Protein AF-A0A949CP71-F1 (afdb_monomer_lite)

Sequence (70 aa):
MIKAPLDLQLSNHDLIQPDLMMVTLARKQIMTPVKIEGAPELVVEILSLSNADHDLKGNGKLYKDTWISK

Radius of gyration: 12.2 Å; chains: 1; bounding box: 34×30×27 Å

Structure (mmCIF, N/CA/C/O backbone):
data_AF-A0A949CP71-F1
#
_entry.id   AF-A0A949CP71-F1
#
loop_
_atom_site.group_PDB
_atom_site.id
_atom_site.type_symbol
_atom_site.label_atom_id
_atom_site.label_alt_id
_atom_site.label_comp_id
_atom_site.label_asym_id
_atom_site.label_entity_id
_atom_site.label_seq_id
_atom_site.pdbx_PDB_ins_code
_atom_site.Cartn_x
_atom_site.Cartn_y
_atom_site.Cartn_z
_atom_site.occupancy
_atom_site.B_iso_or_equiv
_atom_site.auth_seq_id
_atom_site.auth_comp_id
_atom_site.auth_asym_id
_atom_site.auth_atom_id
_atom_site.pdbx_PDB_model_num
ATOM 1 N N . MET A 1 1 ? -7.742 16.984 1.484 1.00 55.00 1 MET A N 1
ATOM 2 C CA . MET A 1 1 ? -6.789 16.438 0.498 1.00 55.00 1 MET A CA 1
ATOM 3 C C . MET A 1 1 ? -5.680 15.759 1.278 1.00 55.00 1 MET A C 1
ATOM 5 O O . MET 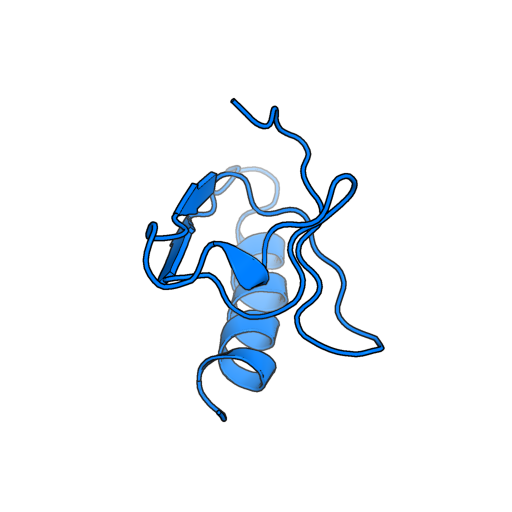A 1 1 ? -5.004 16.451 2.029 1.00 55.00 1 MET A O 1
ATOM 9 N N . ILE A 1 2 ? -5.574 14.433 1.197 1.00 65.12 2 ILE A N 1
ATOM 10 C CA . ILE A 1 2 ? -4.420 13.703 1.744 1.00 65.12 2 ILE A CA 1
ATOM 11 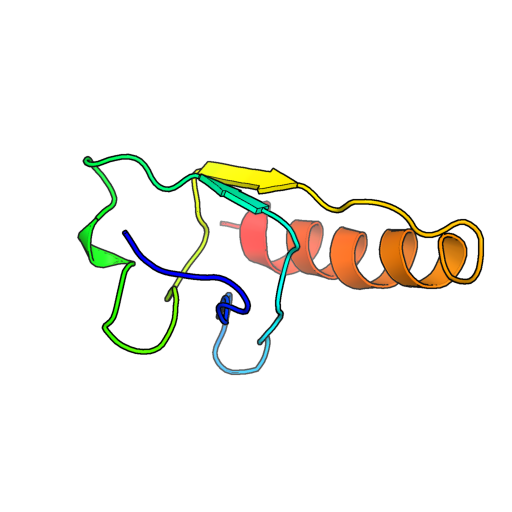C C . ILE A 1 2 ? -3.321 13.757 0.679 1.00 65.12 2 ILE A C 1
ATOM 13 O O . ILE A 1 2 ? -3.634 13.725 -0.511 1.00 65.12 2 ILE A O 1
ATOM 17 N N . LYS A 1 3 ? -2.070 13.957 1.092 1.00 69.50 3 LYS A N 1
ATOM 18 C CA . LYS A 1 3 ? -0.927 14.125 0.189 1.00 69.50 3 LYS A CA 1
ATOM 19 C C . LYS A 1 3 ? -0.123 12.830 0.164 1.00 69.50 3 LYS A C 1
ATOM 21 O O . LYS A 1 3 ? 0.062 12.232 1.216 1.00 69.50 3 LYS A O 1
ATOM 26 N N . ALA A 1 4 ? 0.334 12.428 -1.018 1.00 72.94 4 ALA A N 1
ATOM 27 C CA . ALA A 1 4 ? 1.323 11.368 -1.151 1.00 72.94 4 ALA A CA 1
ATOM 28 C C . ALA A 1 4 ? 2.704 11.854 -0.643 1.00 72.94 4 ALA A C 1
ATOM 30 O O . ALA A 1 4 ? 2.962 13.065 -0.695 1.00 72.94 4 ALA A O 1
ATOM 31 N N . PRO A 1 5 ? 3.588 10.949 -0.182 1.00 84.69 5 PRO A N 1
ATOM 32 C CA . PRO A 1 5 ? 3.377 9.502 -0.043 1.00 84.69 5 PRO A CA 1
ATOM 33 C C . PRO A 1 5 ? 2.383 9.158 1.077 1.00 84.69 5 PRO A C 1
ATOM 35 O O . PRO A 1 5 ? 2.302 9.868 2.078 1.00 84.69 5 PRO A O 1
ATOM 38 N N . LEU A 1 6 ? 1.604 8.089 0.883 1.00 89.25 6 LEU A N 1
ATOM 39 C CA . LEU A 1 6 ? 0.607 7.621 1.845 1.00 89.25 6 LEU A CA 1
ATOM 40 C C . LEU A 1 6 ? 0.679 6.103 1.981 1.00 89.25 6 LEU A C 1
ATOM 42 O O . LEU A 1 6 ? 0.590 5.384 0.989 1.00 89.25 6 LEU A O 1
ATOM 46 N N . ASP A 1 7 ? 0.786 5.638 3.219 1.00 92.44 7 ASP A N 1
ATOM 47 C CA . ASP A 1 7 ? 0.845 4.215 3.521 1.00 92.44 7 ASP A CA 1
ATOM 48 C C . ASP A 1 7 ? -0.512 3.537 3.296 1.00 92.44 7 ASP A C 1
ATOM 50 O O . ASP A 1 7 ? -1.560 4.041 3.712 1.00 92.44 7 ASP A O 1
ATOM 54 N N . LEU A 1 8 ? -0.480 2.356 2.687 1.00 92.12 8 LEU A N 1
ATOM 55 C CA . LEU A 1 8 ? -1.591 1.429 2.531 1.00 92.12 8 LEU A CA 1
ATOM 56 C C . LEU A 1 8 ? -1.271 0.141 3.290 1.00 92.12 8 LEU A C 1
ATOM 58 O O . LEU A 1 8 ? -0.347 -0.594 2.940 1.00 92.12 8 LEU A O 1
ATOM 62 N N . GLN A 1 9 ? -2.060 -0.139 4.322 1.00 93.50 9 GLN A N 1
ATOM 63 C CA . GLN A 1 9 ? -1.966 -1.358 5.108 1.00 93.50 9 GLN A CA 1
ATOM 64 C C . GLN A 1 9 ? -3.055 -2.347 4.680 1.00 93.50 9 GLN A C 1
ATOM 66 O O . GLN A 1 9 ? -4.241 -2.109 4.913 1.00 93.50 9 GLN A O 1
ATOM 71 N N . LEU A 1 10 ? -2.662 -3.469 4.075 1.00 90.25 10 LEU A N 1
ATOM 72 C CA . LEU A 1 10 ? -3.588 -4.511 3.602 1.00 90.25 10 LEU A CA 1
ATOM 73 C C . LEU A 1 10 ? -3.786 -5.632 4.636 1.00 90.25 10 LEU A C 1
ATOM 75 O O . LEU A 1 10 ? -4.850 -6.256 4.679 1.00 90.25 10 LEU A O 1
ATOM 79 N N . SER A 1 11 ? -2.798 -5.850 5.508 1.00 88.19 11 SER 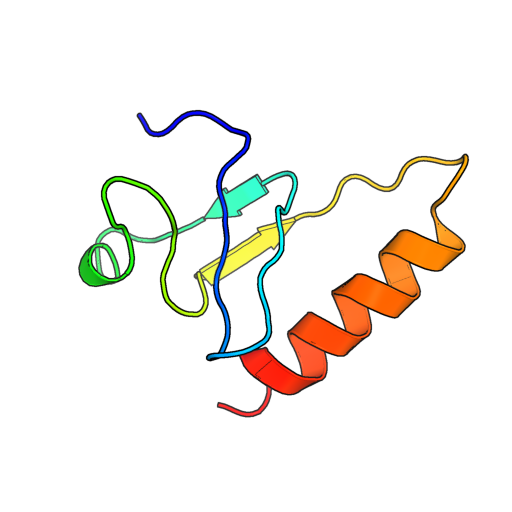A N 1
ATOM 80 C CA . SER A 1 11 ? -2.848 -6.797 6.629 1.00 88.19 11 SER A CA 1
ATOM 81 C C . SER A 1 11 ? -1.964 -6.323 7.794 1.00 88.19 11 SER A C 1
ATOM 83 O O . SER A 1 11 ? -1.361 -5.253 7.739 1.00 88.19 11 SER A O 1
ATOM 85 N N . ASN A 1 12 ? -1.835 -7.119 8.858 1.00 87.44 12 ASN A N 1
ATOM 86 C CA . ASN A 1 12 ? -0.921 -6.811 9.968 1.00 87.44 12 ASN A CA 1
ATOM 87 C C . ASN A 1 12 ? 0.559 -6.742 9.549 1.00 87.44 12 ASN A C 1
ATOM 89 O O . ASN A 1 12 ? 1.357 -6.155 10.276 1.00 87.44 12 ASN A O 1
ATOM 93 N N . HIS A 1 13 ? 0.919 -7.336 8.410 1.00 87.75 13 HIS A N 1
ATOM 94 C CA . HIS A 1 13 ? 2.304 -7.441 7.944 1.00 87.75 13 HIS A CA 1
ATOM 95 C C . HIS A 1 13 ? 2.541 -6.803 6.571 1.00 87.75 13 HIS A C 1
ATOM 97 O O . HIS A 1 13 ? 3.691 -6.628 6.183 1.00 87.75 13 HIS A O 1
ATOM 103 N N . ASP A 1 14 ? 1.475 -6.413 5.870 1.00 87.62 14 ASP A N 1
ATOM 104 C CA . ASP A 1 14 ? 1.552 -5.903 4.504 1.00 87.62 14 ASP A CA 1
ATOM 105 C C . ASP A 1 14 ? 1.309 -4.392 4.489 1.00 87.62 14 ASP A C 1
ATOM 107 O O . ASP A 1 14 ? 0.161 -3.937 4.561 1.00 87.62 14 ASP A O 1
ATOM 111 N N . LEU A 1 15 ? 2.403 -3.628 4.417 1.00 89.62 15 LEU A N 1
ATOM 112 C CA . LEU A 1 15 ? 2.422 -2.166 4.338 1.00 89.62 15 LEU A CA 1
ATOM 113 C C . LEU A 1 15 ? 3.165 -1.731 3.071 1.00 89.62 15 LEU A C 1
ATOM 115 O O . LEU A 1 15 ? 4.327 -2.091 2.883 1.00 89.62 15 LEU A O 1
ATOM 119 N N . ILE A 1 16 ? 2.502 -0.958 2.216 1.00 87.94 16 ILE A N 1
ATOM 120 C CA . ILE A 1 16 ? 3.032 -0.496 0.924 1.00 87.94 16 ILE A CA 1
ATOM 121 C C . ILE A 1 16 ? 2.660 0.965 0.656 1.00 87.94 16 ILE A C 1
ATOM 123 O O . ILE A 1 16 ? 1.764 1.506 1.297 1.00 87.94 16 ILE A O 1
ATOM 127 N N . GLN A 1 17 ? 3.331 1.598 -0.306 1.00 90.81 17 GLN A N 1
ATOM 128 C CA . GLN A 1 17 ? 3.057 2.971 -0.740 1.00 90.81 17 GLN A CA 1
ATOM 129 C C . GLN A 1 17 ? 2.835 3.000 -2.255 1.00 90.81 17 GLN A C 1
ATOM 131 O O . GLN A 1 17 ? 3.801 3.161 -2.998 1.00 90.81 17 GLN A O 1
ATOM 136 N N . PRO A 1 18 ? 1.595 2.806 -2.726 1.00 88.25 18 PRO A N 1
ATOM 137 C CA . PRO A 1 18 ? 1.296 2.920 -4.148 1.00 88.25 18 PRO A CA 1
ATOM 138 C C . PRO A 1 18 ? 1.353 4.373 -4.626 1.00 88.25 18 PRO A C 1
ATOM 140 O O . PRO A 1 18 ? 1.074 5.303 -3.861 1.00 88.25 18 PRO A O 1
ATOM 143 N N . ASP A 1 19 ? 1.615 4.560 -5.918 1.00 87.38 19 ASP A N 1
ATOM 144 C CA . ASP A 1 19 ? 1.682 5.896 -6.525 1.00 87.38 19 ASP A CA 1
ATOM 145 C C . ASP A 1 19 ? 0.331 6.629 -6.502 1.00 87.38 19 ASP A C 1
ATOM 147 O O . ASP A 1 19 ? 0.269 7.844 -6.283 1.00 87.38 19 ASP A O 1
ATOM 151 N N . LEU A 1 20 ? -0.772 5.903 -6.720 1.00 88.75 20 LEU A N 1
ATOM 152 C CA . LEU A 1 20 ? -2.123 6.459 -6.687 1.00 88.75 20 LEU A CA 1
ATOM 153 C C . LEU A 1 20 ? -3.147 5.457 -6.138 1.00 88.75 20 LEU A C 1
ATOM 155 O O . LEU A 1 20 ? -3.145 4.272 -6.466 1.00 88.75 20 LEU A O 1
AT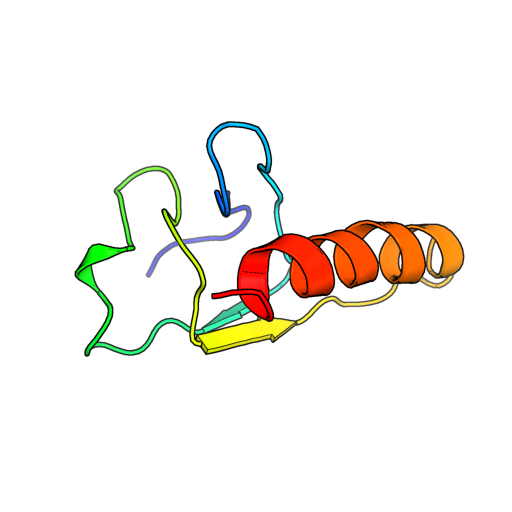OM 159 N N . MET A 1 21 ? -4.088 5.972 -5.344 1.00 90.62 21 MET A N 1
ATOM 160 C CA . MET A 1 21 ? -5.214 5.216 -4.794 1.00 90.62 21 MET A CA 1
ATOM 161 C C . MET A 1 21 ? -6.527 5.977 -4.964 1.00 90.62 21 MET A C 1
ATOM 163 O O . MET A 1 21 ? -6.561 7.205 -4.850 1.00 90.62 21 MET A O 1
ATOM 167 N N . MET A 1 22 ? -7.625 5.244 -5.147 1.00 91.94 22 MET A N 1
ATOM 168 C CA . MET A 1 22 ? -8.983 5.783 -5.071 1.00 91.94 22 MET A CA 1
ATOM 169 C C . MET A 1 22 ? -9.745 5.125 -3.924 1.00 91.94 22 MET A C 1
ATOM 171 O O . MET A 1 22 ? -9.881 3.903 -3.884 1.00 91.94 22 MET A O 1
ATOM 175 N N . VAL A 1 23 ? -10.277 5.959 -3.030 1.00 92.94 23 VAL A N 1
ATOM 176 C CA . VAL A 1 23 ? -11.212 5.555 -1.976 1.00 92.94 23 VAL A CA 1
ATOM 177 C C . VAL A 1 23 ? -12.520 6.299 -2.198 1.00 92.94 23 VAL A C 1
ATOM 179 O O . VAL A 1 23 ? -12.536 7.534 -2.235 1.00 92.94 23 VAL A O 1
ATOM 182 N N . THR A 1 24 ? -13.622 5.572 -2.358 1.00 94.25 24 THR A N 1
ATOM 183 C CA . THR A 1 24 ? -14.939 6.206 -2.479 1.00 94.25 24 THR A CA 1
ATOM 184 C C . THR A 1 24 ? -15.407 6.761 -1.134 1.00 94.25 24 THR A C 1
ATOM 186 O O . THR A 1 24 ? -15.008 6.303 -0.062 1.00 94.25 24 THR A O 1
ATOM 189 N N . LEU A 1 25 ? -16.326 7.732 -1.159 1.00 94.50 25 LEU A N 1
ATOM 190 C CA . LEU A 1 25 ? -16.908 8.268 0.078 1.00 94.50 25 LEU A CA 1
ATOM 191 C C . LEU A 1 25 ? -17.638 7.195 0.905 1.00 94.50 25 LEU A C 1
ATOM 193 O O . LEU A 1 25 ? -17.685 7.314 2.127 1.00 94.50 25 LEU A O 1
ATOM 197 N N . ALA A 1 26 ? -18.150 6.140 0.261 1.00 96.00 26 ALA A N 1
ATOM 198 C CA . ALA A 1 26 ? -18.797 5.012 0.929 1.00 96.00 26 ALA A CA 1
ATOM 199 C C . ALA A 1 26 ? -17.825 4.170 1.776 1.00 96.00 26 ALA A C 1
ATOM 201 O O . ALA A 1 26 ? -18.265 3.464 2.683 1.00 96.00 26 ALA A O 1
ATOM 202 N N . ARG A 1 27 ? -16.515 4.256 1.506 1.00 94.19 27 ARG A N 1
ATOM 203 C CA . ARG A 1 27 ? -15.456 3.563 2.253 1.00 94.19 27 ARG A CA 1
ATOM 204 C C . ARG A 1 27 ? -14.568 4.487 3.076 1.00 94.19 27 ARG A C 1
ATOM 206 O O . ARG A 1 27 ? -13.540 4.046 3.575 1.00 94.19 27 ARG A O 1
ATOM 213 N N . LYS A 1 28 ? -14.952 5.749 3.286 1.00 93.81 28 LYS A N 1
ATOM 214 C CA . LYS A 1 28 ? -14.131 6.751 3.992 1.00 93.81 28 LYS A CA 1
ATOM 215 C C . LYS A 1 28 ? -13.601 6.292 5.364 1.00 93.81 28 LYS A C 1
ATOM 217 O O . LYS A 1 28 ? -12.565 6.783 5.795 1.00 93.81 28 LYS A O 1
ATOM 222 N N . GLN A 1 29 ? -14.264 5.348 6.032 1.00 95.50 29 GLN A N 1
ATOM 223 C CA . GLN A 1 29 ? -13.828 4.759 7.303 1.00 95.50 29 GLN A CA 1
ATOM 224 C C . GLN A 1 29 ? -12.447 4.088 7.260 1.00 95.50 29 GLN A C 1
ATOM 226 O O . GLN A 1 29 ? -11.828 3.957 8.308 1.00 95.50 29 GLN A O 1
ATOM 231 N N . ILE A 1 30 ? -11.954 3.680 6.083 1.00 94.31 30 ILE A N 1
ATOM 232 C CA . ILE A 1 30 ? -10.608 3.094 5.944 1.00 94.31 30 ILE A CA 1
ATOM 233 C C . ILE A 1 30 ? -9.501 4.157 5.942 1.00 94.31 30 ILE A C 1
ATOM 235 O O . ILE A 1 30 ? -8.319 3.830 5.990 1.00 94.31 30 ILE A O 1
ATOM 239 N N . MET A 1 31 ? -9.863 5.438 5.840 1.00 93.75 31 MET A N 1
ATOM 240 C CA . MET A 1 31 ? -8.912 6.543 5.813 1.00 93.75 31 MET A CA 1
ATOM 241 C C . MET A 1 31 ? -8.615 6.998 7.242 1.00 93.75 31 MET A C 1
ATOM 243 O O . MET A 1 31 ? -9.486 7.546 7.919 1.00 93.75 31 MET A O 1
ATOM 247 N N . THR A 1 32 ? -7.373 6.830 7.685 1.00 91.31 32 THR A N 1
ATOM 248 C CA . THR A 1 32 ? -6.899 7.340 8.979 1.00 91.31 32 THR A CA 1
ATOM 249 C C . THR A 1 32 ? -6.047 8.602 8.779 1.00 91.31 32 THR A C 1
ATOM 251 O O . THR A 1 32 ? -5.687 8.930 7.645 1.00 91.31 32 THR A O 1
ATOM 254 N N . PRO A 1 33 ? -5.683 9.331 9.853 1.00 88.56 33 PRO A N 1
ATOM 255 C CA . PRO A 1 33 ? -4.809 10.498 9.735 1.00 88.56 33 PRO A CA 1
ATOM 256 C C . PRO A 1 33 ? -3.411 10.198 9.175 1.00 88.56 33 PRO A C 1
ATOM 258 O O . PRO A 1 33 ? -2.765 11.119 8.683 1.00 88.56 33 PRO A O 1
ATOM 261 N N . VAL A 1 34 ? -2.940 8.949 9.273 1.00 89.25 34 VAL A N 1
ATOM 262 C CA . VAL A 1 34 ? -1.552 8.576 8.943 1.00 89.25 34 VAL A CA 1
ATOM 263 C C . VAL A 1 34 ? -1.429 7.549 7.815 1.00 89.25 34 VAL A C 1
ATOM 265 O O . VAL A 1 34 ? -0.373 7.470 7.202 1.00 89.25 34 VAL A O 1
ATOM 268 N N . LYS A 1 35 ? -2.485 6.777 7.523 1.00 91.94 35 LYS A N 1
ATOM 269 C CA . LYS A 1 35 ? -2.479 5.702 6.512 1.00 91.94 35 LYS A CA 1
ATOM 270 C C . LYS A 1 35 ? -3.886 5.274 6.086 1.00 91.94 35 LYS A C 1
ATOM 272 O O . LYS A 1 35 ? -4.879 5.644 6.718 1.00 91.94 35 LYS A O 1
ATOM 277 N N . ILE A 1 36 ? -3.971 4.453 5.050 1.00 93.81 36 ILE A N 1
ATOM 278 C CA . ILE A 1 36 ? -5.180 3.740 4.634 1.00 93.81 36 ILE A CA 1
ATOM 279 C C . ILE A 1 36 ? -5.150 2.325 5.223 1.00 93.81 36 ILE A C 1
ATOM 281 O O . ILE A 1 36 ? -4.191 1.590 5.004 1.00 93.81 36 ILE A O 1
ATOM 285 N N . GLU A 1 37 ? -6.181 1.940 5.973 1.00 94.75 37 GLU A N 1
ATOM 286 C CA . GLU A 1 37 ? -6.300 0.616 6.598 1.00 94.75 37 GLU A CA 1
ATOM 287 C C . GLU A 1 37 ? -7.361 -0.234 5.888 1.00 94.75 37 GLU A C 1
ATOM 289 O O . GLU A 1 37 ? -8.565 -0.092 6.108 1.00 94.75 37 GLU A O 1
ATOM 294 N N . GLY A 1 38 ? -6.905 -1.152 5.039 1.00 90.81 38 GLY A N 1
ATOM 295 C CA . GLY A 1 38 ? -7.738 -2.007 4.199 1.00 90.81 38 GLY A CA 1
ATOM 296 C C . GLY A 1 38 ? -7.718 -1.597 2.728 1.00 90.81 38 GLY A C 1
ATOM 297 O O . GLY A 1 38 ? -7.236 -0.532 2.360 1.00 90.81 38 GLY A O 1
ATOM 298 N N . ALA A 1 39 ? -8.248 -2.471 1.874 1.00 90.56 39 ALA A N 1
ATOM 299 C CA . ALA A 1 39 ? -8.248 -2.284 0.426 1.00 90.56 39 ALA A CA 1
ATOM 300 C C . ALA A 1 39 ? -9.048 -1.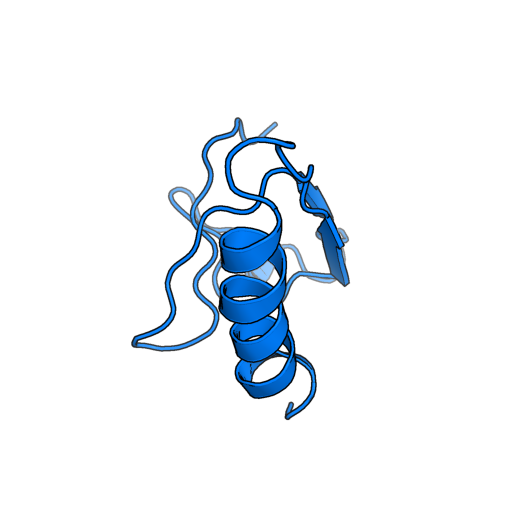028 -0.011 1.00 90.56 39 ALA A C 1
ATOM 302 O O . ALA A 1 39 ? -10.234 -0.939 0.343 1.00 90.56 39 ALA A O 1
ATOM 303 N N . PRO A 1 40 ? -8.446 -0.080 -0.765 1.00 91.44 40 PRO A N 1
ATOM 304 C CA . PRO A 1 40 ? -9.169 0.920 -1.562 1.00 91.44 40 PRO A CA 1
ATOM 305 C C . PRO A 1 40 ? -10.101 0.287 -2.616 1.00 91.44 40 PRO A C 1
ATOM 307 O O . PRO A 1 40 ? -10.327 -0.917 -2.622 1.00 91.44 40 PRO A O 1
ATOM 310 N N . GLU A 1 41 ? -10.679 1.076 -3.521 1.00 92.12 41 GLU A N 1
ATOM 311 C CA . GLU A 1 41 ? -11.364 0.541 -4.708 1.00 92.12 41 GLU A CA 1
ATOM 312 C C . GLU A 1 41 ? -10.440 0.432 -5.922 1.00 92.12 41 GLU A C 1
ATOM 314 O O . GLU A 1 41 ? -10.647 -0.429 -6.774 1.00 92.12 41 GLU A O 1
ATOM 319 N N . LEU A 1 42 ? -9.421 1.288 -6.003 1.00 90.12 42 LEU A N 1
ATOM 320 C CA . LEU A 1 42 ? -8.438 1.272 -7.082 1.00 90.12 42 LEU A CA 1
ATOM 321 C C . LEU A 1 42 ? -7.050 1.590 -6.538 1.00 90.12 42 LEU A C 1
ATOM 323 O O . LEU A 1 42 ? -6.895 2.507 -5.729 1.00 90.12 42 LEU A O 1
ATOM 327 N N . VAL A 1 43 ? -6.057 0.869 -7.048 1.00 88.19 43 VAL A N 1
ATOM 328 C CA . VAL A 1 43 ? -4.634 1.175 -6.900 1.00 88.19 43 VAL A CA 1
ATOM 329 C C . VAL A 1 43 ? -4.017 1.247 -8.290 1.00 88.19 43 VAL A C 1
ATOM 331 O O . VAL A 1 43 ? -4.331 0.421 -9.148 1.00 88.19 43 VAL A O 1
ATOM 334 N N . VAL A 1 44 ? -3.166 2.242 -8.516 1.00 87.44 44 VAL A N 1
ATOM 335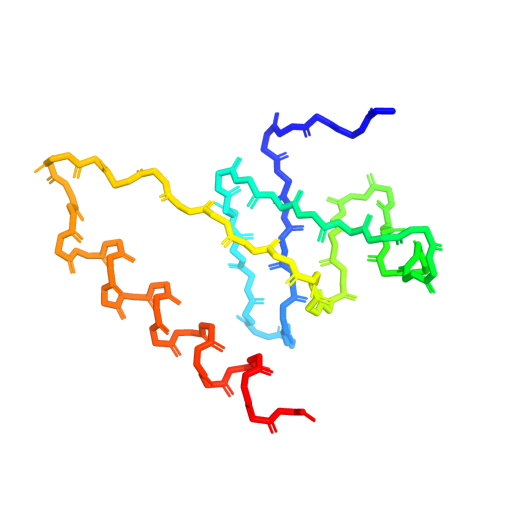 C CA . VAL A 1 44 ? -2.409 2.419 -9.757 1.00 87.44 44 VAL A CA 1
ATOM 336 C C . VAL A 1 44 ? -0.937 2.596 -9.404 1.00 87.44 44 VAL A C 1
ATOM 338 O O . VAL A 1 44 ? -0.608 3.391 -8.527 1.00 87.44 44 VAL A O 1
ATOM 341 N N . GLU A 1 45 ? -0.086 1.874 -10.129 1.00 85.44 45 GLU A N 1
ATOM 342 C CA . GLU A 1 45 ? 1.374 1.944 -10.041 1.00 85.44 45 GLU A CA 1
ATOM 343 C C . GLU A 1 45 ? 1.924 2.492 -11.359 1.00 85.44 45 GLU A C 1
ATOM 345 O O . GLU A 1 45 ? 1.510 2.067 -12.446 1.00 85.44 45 GLU A O 1
ATOM 350 N N . ILE A 1 46 ? 2.862 3.426 -11.278 1.00 85.25 46 ILE A N 1
ATOM 351 C CA . ILE A 1 46 ? 3.569 3.992 -12.420 1.00 85.25 46 ILE A CA 1
ATOM 352 C C . ILE A 1 46 ? 4.894 3.247 -12.547 1.00 85.25 46 ILE A C 1
ATOM 354 O O . ILE A 1 46 ? 5.854 3.492 -11.825 1.00 85.25 46 ILE A O 1
ATOM 358 N N . LEU A 1 47 ? 4.960 2.326 -13.506 1.00 80.62 47 LEU A N 1
ATOM 359 C CA . LEU A 1 47 ? 6.153 1.509 -13.709 1.00 80.62 47 LEU A CA 1
ATOM 360 C C . LEU A 1 47 ? 7.340 2.368 -14.150 1.00 80.62 47 LEU A C 1
ATOM 362 O O . LEU A 1 47 ? 7.324 2.965 -15.231 1.00 80.62 47 LEU A O 1
ATOM 366 N N . SER A 1 48 ? 8.408 2.365 -13.355 1.00 75.12 48 SER A N 1
ATOM 367 C CA . SER A 1 48 ? 9.690 2.903 -13.797 1.00 75.12 48 SER A CA 1
ATOM 368 C C . SER A 1 48 ? 10.411 1.884 -14.675 1.00 75.12 48 SER A C 1
ATOM 370 O O . SER A 1 48 ? 10.598 0.731 -14.289 1.00 75.12 48 SER A O 1
ATOM 372 N N . LEU A 1 49 ? 10.911 2.319 -15.835 1.00 69.50 49 LEU A N 1
ATOM 373 C CA . LEU A 1 49 ? 11.696 1.477 -16.749 1.00 69.50 49 LEU A CA 1
ATOM 374 C C . LEU A 1 49 ? 12.941 0.857 -16.087 1.00 69.50 49 LEU A C 1
ATOM 376 O O . LEU A 1 49 ? 13.405 -0.189 -16.532 1.00 69.50 49 LEU A O 1
ATOM 380 N N . SER A 1 50 ? 13.476 1.474 -15.028 1.00 72.25 50 SER A N 1
ATOM 381 C CA . SER A 1 50 ? 14.653 0.981 -14.303 1.00 72.25 50 SER A CA 1
ATOM 382 C C . SER A 1 50 ? 14.360 -0.142 -13.300 1.00 72.25 50 SER A C 1
ATOM 384 O O . SER A 1 50 ? 15.303 -0.813 -12.890 1.00 72.25 50 SER A O 1
ATOM 386 N N . ASN A 1 51 ? 13.097 -0.347 -12.897 1.00 63.38 51 ASN A N 1
ATOM 387 C CA . ASN A 1 51 ? 12.712 -1.310 -11.852 1.00 63.38 51 ASN A CA 1
ATOM 388 C C . ASN A 1 51 ? 11.410 -2.085 -12.153 1.00 63.38 51 ASN A C 1
ATOM 390 O O . ASN A 1 51 ? 10.895 -2.800 -11.294 1.00 63.38 51 ASN A O 1
ATOM 394 N N . ALA A 1 52 ? 10.906 -1.990 -13.390 1.00 63.41 52 ALA A N 1
ATOM 395 C CA . ALA A 1 52 ? 9.596 -2.497 -13.805 1.00 63.41 52 ALA A CA 1
ATOM 396 C C . ALA A 1 52 ? 9.346 -3.968 -13.437 1.00 63.41 52 ALA A C 1
ATOM 398 O O . ALA A 1 52 ? 8.231 -4.343 -13.087 1.00 63.41 52 ALA A O 1
ATOM 399 N N . ASP A 1 53 ? 10.381 -4.805 -13.499 1.00 61.53 53 ASP A N 1
ATOM 400 C CA . ASP A 1 53 ? 10.270 -6.242 -13.247 1.00 61.53 53 ASP A CA 1
ATOM 401 C C . ASP A 1 53 ? 10.062 -6.568 -11.753 1.00 61.53 53 ASP A C 1
ATOM 403 O O . ASP A 1 53 ? 9.385 -7.541 -11.412 1.00 61.53 53 ASP A O 1
ATOM 407 N N . HIS A 1 54 ? 10.611 -5.740 -10.857 1.00 62.59 54 HIS A N 1
ATOM 408 C CA . HIS A 1 54 ? 10.430 -5.856 -9.409 1.00 62.59 54 HIS A CA 1
ATOM 409 C C . HIS A 1 54 ? 9.075 -5.279 -8.979 1.00 62.59 54 HIS A C 1
ATOM 411 O O . HIS A 1 54 ? 8.337 -5.935 -8.241 1.00 62.59 54 HIS A O 1
ATOM 417 N N . ASP A 1 55 ? 8.713 -4.111 -9.517 1.00 61.56 55 ASP A N 1
ATOM 418 C CA . ASP A 1 55 ? 7.467 -3.406 -9.189 1.00 61.56 55 ASP A CA 1
ATOM 419 C C . ASP A 1 55 ? 6.232 -4.222 -9.617 1.00 61.56 55 ASP A C 1
ATOM 421 O O . ASP A 1 55 ? 5.279 -4.384 -8.852 1.00 61.56 55 ASP A O 1
ATOM 425 N N . LEU A 1 56 ? 6.275 -4.841 -10.804 1.00 64.31 56 LEU A N 1
ATOM 426 C CA . LEU A 1 56 ? 5.188 -5.683 -11.315 1.00 64.31 56 LEU A CA 1
ATOM 427 C C . LEU A 1 56 ? 4.994 -6.975 -10.513 1.00 64.31 56 LEU A C 1
ATOM 429 O O . LEU A 1 56 ? 3.860 -7.370 -10.232 1.00 64.31 56 LEU A O 1
ATOM 433 N N . LYS A 1 57 ? 6.085 -7.674 -10.181 1.00 64.88 57 LYS A N 1
ATOM 434 C CA . LYS A 1 57 ? 6.013 -9.002 -9.550 1.00 64.88 57 LYS A CA 1
ATOM 435 C C . LYS A 1 57 ? 5.755 -8.914 -8.049 1.00 64.88 57 LYS A C 1
ATOM 437 O O . LYS A 1 57 ? 4.973 -9.714 -7.536 1.00 64.88 57 LYS A O 1
ATOM 442 N N . GLY A 1 58 ? 6.388 -7.966 -7.357 1.00 69.75 58 GLY A N 1
ATOM 443 C CA . GLY A 1 58 ? 6.254 -7.786 -5.911 1.00 69.75 58 GLY A CA 1
ATOM 444 C C . GLY A 1 58 ? 4.873 -7.262 -5.530 1.00 69.75 58 GLY A C 1
ATOM 445 O O . GLY A 1 58 ? 4.096 -7.966 -4.880 1.00 69.75 58 GLY A O 1
ATOM 446 N N . ASN A 1 59 ? 4.539 -6.060 -6.004 1.00 68.31 59 ASN A N 1
ATOM 447 C CA . ASN A 1 59 ? 3.288 -5.393 -5.640 1.00 68.31 59 ASN A CA 1
ATOM 448 C C . ASN A 1 59 ? 2.086 -6.140 -6.230 1.00 68.31 59 ASN A C 1
ATOM 450 O O . ASN A 1 59 ? 1.109 -6.394 -5.530 1.00 68.31 59 ASN A O 1
ATOM 454 N N . GLY A 1 60 ? 2.185 -6.597 -7.486 1.00 72.38 60 GLY A N 1
ATOM 455 C CA . GLY A 1 60 ? 1.127 -7.369 -8.144 1.00 72.38 60 GLY A CA 1
ATOM 456 C C . GLY A 1 60 ? 0.752 -8.657 -7.402 1.00 72.38 60 GLY A C 1
ATOM 457 O O . GLY A 1 60 ? -0.436 -8.961 -7.256 1.00 72.38 60 GLY A O 1
ATOM 458 N N . LYS A 1 61 ? 1.742 -9.401 -6.887 1.00 76.50 61 LYS A N 1
ATOM 459 C CA . LYS A 1 61 ? 1.488 -10.592 -6.061 1.00 76.50 61 LYS A CA 1
ATOM 460 C C . LYS A 1 61 ? 0.828 -10.214 -4.738 1.00 76.50 61 LYS A C 1
ATOM 462 O O . LYS A 1 61 ? -0.147 -10.857 -4.363 1.00 76.50 61 LYS A O 1
ATOM 467 N N . LEU A 1 62 ? 1.325 -9.173 -4.068 1.00 76.12 62 LEU A N 1
ATOM 468 C CA . LEU A 1 62 ? 0.763 -8.709 -2.802 1.00 76.12 62 LEU A CA 1
ATOM 469 C C . LEU A 1 62 ? -0.715 -8.338 -2.959 1.00 76.12 62 LEU A C 1
ATOM 471 O O . LEU A 1 62 ? -1.552 -8.890 -2.253 1.00 76.12 62 LEU A O 1
ATOM 475 N N . TYR A 1 63 ? -1.052 -7.503 -3.949 1.00 80.25 63 TYR A N 1
ATOM 476 C CA . TYR A 1 63 ? -2.440 -7.148 -4.247 1.00 80.25 63 TYR A CA 1
ATOM 477 C C . TYR A 1 63 ? -3.290 -8.391 -4.500 1.00 80.25 63 TYR A C 1
ATOM 479 O O . TYR A 1 63 ? -4.356 -8.536 -3.913 1.00 80.25 63 TYR A O 1
ATOM 487 N N . LYS A 1 64 ? -2.826 -9.331 -5.327 1.00 75.75 64 LYS A N 1
ATOM 488 C CA . LYS A 1 64 ? -3.588 -10.555 -5.594 1.00 75.75 64 LYS A CA 1
ATOM 489 C C . LYS A 1 64 ? -3.853 -11.357 -4.317 1.00 75.75 64 LYS A C 1
ATOM 491 O O . LYS A 1 64 ? -4.987 -11.773 -4.097 1.00 75.75 64 LYS A O 1
ATOM 496 N N . ASP A 1 65 ? -2.841 -11.533 -3.477 1.00 79.12 65 ASP A N 1
ATOM 497 C CA . ASP A 1 65 ? -2.930 -12.380 -2.291 1.00 79.12 65 ASP A CA 1
ATOM 498 C C . ASP A 1 65 ? -3.771 -11.738 -1.177 1.00 79.12 65 ASP A C 1
ATOM 500 O O . ASP A 1 65 ? -4.536 -12.439 -0.516 1.00 79.12 65 ASP A O 1
ATOM 504 N N . THR A 1 66 ? -3.685 -10.419 -0.982 1.00 72.31 66 THR A N 1
ATOM 505 C CA . THR A 1 66 ? -4.357 -9.725 0.132 1.00 72.31 66 THR A CA 1
ATOM 506 C C . THR A 1 66 ? -5.682 -9.069 -0.251 1.00 72.31 66 THR A C 1
ATOM 508 O O . THR A 1 66 ? -6.558 -8.922 0.598 1.00 72.31 66 THR A O 1
ATOM 511 N N . TRP A 1 67 ? -5.829 -8.632 -1.506 1.00 71.75 67 TRP A N 1
ATOM 512 C CA . TRP A 1 67 ? -6.994 -7.879 -1.981 1.00 71.75 67 TRP A CA 1
ATOM 513 C C . TRP A 1 67 ? -8.030 -8.773 -2.655 1.00 71.75 67 TRP A C 1
ATOM 515 O O . TRP A 1 67 ? -9.209 -8.645 -2.358 1.00 71.75 67 TRP A O 1
ATOM 525 N N . ILE A 1 68 ? -7.610 -9.660 -3.566 1.00 58.91 68 ILE A N 1
ATOM 526 C CA . ILE A 1 68 ? -8.535 -10.507 -4.349 1.00 58.91 68 ILE A CA 1
ATOM 527 C C . ILE A 1 68 ? -9.034 -11.702 -3.517 1.00 58.91 68 ILE A C 1
ATOM 529 O O . ILE A 1 68 ? -10.087 -12.263 -3.802 1.00 58.91 68 ILE A O 1
ATOM 533 N N . SER A 1 69 ? -8.308 -12.075 -2.461 1.00 53.03 69 SER A N 1
ATOM 534 C CA . SER A 1 69 ? -8.665 -13.184 -1.563 1.00 53.03 69 SER A CA 1
ATOM 535 C C . SER A 1 69 ? -9.700 -12.826 -0.478 1.00 53.03 69 SER A C 1
ATOM 537 O O . SER A 1 69 ? -9.960 -13.658 0.394 1.00 53.03 69 SER A O 1
ATOM 539 N N . LYS A 1 70 ? -10.266 -11.612 -0.490 1.00 47.19 70 LYS A N 1
ATOM 540 C CA . LYS A 1 70 ? -11.328 -11.140 0.417 1.00 47.19 70 LYS A CA 1
ATOM 541 C C . LYS A 1 70 ? -12.553 -10.699 -0.370 1.00 47.19 70 LYS A C 1
ATOM 543 O O . LYS A 1 70 ? -13.664 -10.934 0.152 1.00 47.19 70 LYS A O 1
#

pLDDT: mean 81.6, std 12.48, range [47.19, 96.0]

Secondary structure (DSSP, 8-state):
-PPSS-EEESSSS-EE--SEEE--GGGGGGB-SSEEES--SEEE----TTTHHHHHHHHHHHHIIIIIT-

Foldseek 3Di:
DDDPQAWEALDPPDIDGAPDFAADPVRCVQDDPGHGYHDGPDTDHDADPVCNVVCCPPVVVVCCVRPVVD